Protein AF-Q003W4-F1 (afdb_monomer_lite)

pLDDT: mean 97.93, std 1.14, range [91.44, 98.88]

Organism: Bos taurus (NCBI:txid9913)

Radius of gyration: 17.72 Å; chains: 1; bounding box: 38×39×42 Å

Secondary structure (DSSP, 8-state):
-----HHHHHHHHHHH-B----STT---SSS---SPP-B-SS--SSPBP-S--PPPP---SPPTT--S-TTTT-B--S---PPPS-HHHHHHHHHHH-------PPPTTGGG-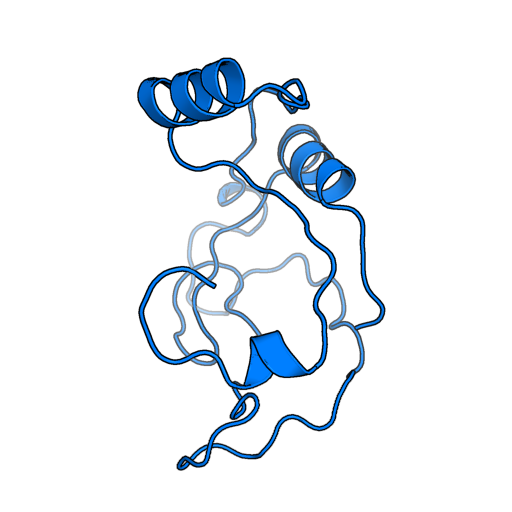-SS--

Structure (mmCIF, N/CA/C/O backbone):
data_AF-Q003W4-F1
#
_entry.id   AF-Q003W4-F1
#
loop_
_atom_site.group_PDB
_atom_site.id
_atom_site.type_symbol
_atom_site.label_atom_id
_atom_site.label_alt_id
_atom_site.label_comp_id
_atom_site.label_asym_id
_atom_site.label_entity_id
_atom_site.label_seq_id
_atom_site.pdbx_PDB_ins_code
_atom_site.Cartn_x
_atom_site.Cartn_y
_atom_site.Cartn_z
_atom_site.occupancy
_atom_site.B_iso_or_equiv
_atom_site.auth_seq_id
_atom_site.auth_comp_id
_atom_site.auth_asym_id
_atom_site.auth_atom_id
_atom_site.pdbx_PDB_model_num
ATOM 1 N N . CYS A 1 1 ? -11.167 -3.262 -9.437 1.00 91.44 1 CYS A N 1
ATOM 2 C CA . CYS A 1 1 ? -11.889 -2.236 -8.652 1.00 91.44 1 CYS A CA 1
ATOM 3 C C . CYS A 1 1 ? -11.563 -0.801 -9.109 1.00 91.44 1 CYS A C 1
ATOM 5 O O . CYS A 1 1 ? -11.658 0.118 -8.308 1.00 91.44 1 CYS A O 1
ATOM 7 N N . ASN A 1 2 ? -11.248 -0.598 -10.390 1.00 96.69 2 ASN A N 1
ATOM 8 C CA . ASN A 1 2 ? -11.228 0.657 -11.152 1.00 96.69 2 ASN A CA 1
ATOM 9 C C . ASN A 1 2 ?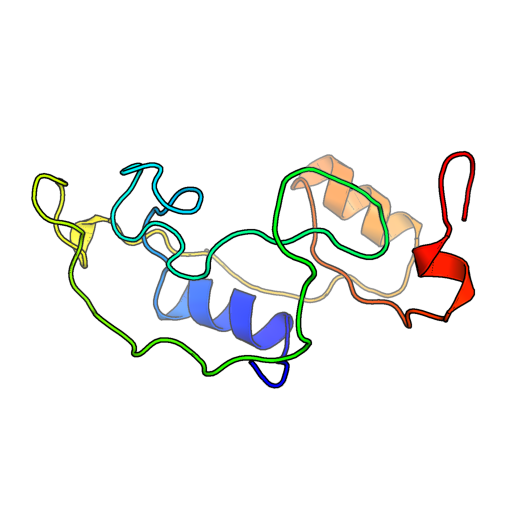 -10.171 1.717 -10.786 1.00 96.69 2 ASN A C 1
ATOM 11 O O . ASN A 1 2 ? -10.348 2.893 -11.094 1.00 96.69 2 ASN A O 1
ATOM 15 N N . GLY A 1 3 ? -9.054 1.315 -10.172 1.00 96.62 3 GLY A N 1
ATOM 16 C CA . GLY A 1 3 ? -7.909 2.201 -9.928 1.00 96.62 3 GLY A CA 1
ATOM 17 C C . GLY A 1 3 ? -8.099 3.232 -8.804 1.00 96.62 3 GLY A C 1
ATOM 18 O O . GLY A 1 3 ? -9.112 3.265 -8.106 1.00 96.62 3 GLY A O 1
ATOM 19 N N . GLY A 1 4 ? -7.073 4.061 -8.591 1.00 97.50 4 GLY A N 1
ATOM 20 C CA . GLY A 1 4 ? -7.031 5.069 -7.531 1.00 97.50 4 GLY A CA 1
ATOM 21 C C . GLY A 1 4 ? -5.747 5.903 -7.559 1.00 97.50 4 GLY A C 1
ATOM 22 O O . GLY A 1 4 ? -4.898 5.717 -8.428 1.00 97.50 4 GLY A O 1
ATOM 23 N N . PHE A 1 5 ? -5.605 6.823 -6.600 1.00 98.00 5 PHE A N 1
ATOM 24 C CA . PHE A 1 5 ? -4.449 7.721 -6.489 1.00 98.00 5 PHE A CA 1
ATOM 25 C C . PHE A 1 5 ? -3.650 7.432 -5.206 1.00 98.00 5 PHE A C 1
ATOM 27 O O . PHE A 1 5 ? -4.200 7.649 -4.120 1.00 98.00 5 PHE A O 1
ATOM 34 N N . PRO A 1 6 ? -2.364 7.029 -5.293 1.00 98.38 6 PRO A N 1
ATOM 35 C CA . PRO A 1 6 ? -1.515 6.769 -4.123 1.00 98.38 6 PRO A CA 1
ATOM 36 C C . PRO A 1 6 ? -1.475 7.931 -3.124 1.00 98.38 6 PRO A C 1
ATOM 38 O O . PRO A 1 6 ? -1.724 7.758 -1.933 1.00 98.38 6 PRO A O 1
ATOM 41 N N . SER A 1 7 ? -1.300 9.164 -3.607 1.00 97.94 7 SER A N 1
ATOM 42 C CA . SER A 1 7 ? -1.307 10.364 -2.756 1.00 97.94 7 SER A CA 1
ATOM 43 C C . SER A 1 7 ? -2.618 10.542 -1.975 1.00 97.94 7 SER A C 1
ATOM 45 O O . SER A 1 7 ? -2.611 11.019 -0.838 1.00 97.94 7 SER A O 1
ATOM 47 N N . GLY A 1 8 ? -3.748 10.116 -2.548 1.00 98.50 8 GLY A N 1
ATOM 48 C CA . GLY A 1 8 ? -5.046 10.090 -1.878 1.00 98.50 8 GLY A CA 1
ATOM 49 C C . GLY A 1 8 ? -5.109 9.070 -0.740 1.00 98.50 8 GLY A C 1
ATOM 50 O O . GLY A 1 8 ? -5.726 9.356 0.287 1.00 98.50 8 GLY A O 1
ATOM 51 N N . ALA A 1 9 ? -4.438 7.923 -0.880 1.00 98.69 9 ALA A N 1
ATOM 52 C CA . ALA A 1 9 ? -4.358 6.898 0.160 1.00 98.69 9 ALA A CA 1
ATOM 53 C C . ALA A 1 9 ? -3.570 7.394 1.384 1.00 98.69 9 ALA A C 1
ATOM 55 O O . ALA A 1 9 ? -4.087 7.343 2.503 1.00 98.69 9 ALA A O 1
ATOM 56 N N . TRP A 1 10 ? -2.385 7.981 1.182 1.00 98.81 10 TRP A N 1
ATOM 57 C CA . TRP A 1 10 ? -1.597 8.577 2.272 1.00 98.81 10 TRP A CA 1
ATOM 58 C C . TRP A 1 10 ? -2.337 9.735 2.957 1.00 98.81 10 TRP A C 1
ATOM 60 O O . TRP A 1 10 ? -2.356 9.834 4.183 1.00 98.81 10 TRP A O 1
ATOM 70 N N . ASN A 1 11 ? -3.030 10.576 2.185 1.00 98.75 11 ASN A N 1
ATOM 71 C CA . ASN A 1 11 ? -3.861 11.656 2.727 1.00 98.75 11 ASN A CA 1
ATOM 72 C C . ASN A 1 11 ? -5.059 11.119 3.536 1.00 98.75 11 ASN A C 1
ATOM 74 O O . ASN A 1 11 ? -5.453 11.685 4.556 1.00 98.75 11 ASN A O 1
ATOM 78 N N . PHE A 1 12 ? -5.650 9.999 3.116 1.00 98.81 12 PHE A N 1
ATOM 79 C CA . PHE A 1 12 ? -6.696 9.342 3.893 1.00 98.81 12 PHE A CA 1
ATOM 80 C C . PHE A 1 12 ? -6.149 8.787 5.211 1.00 98.81 12 PHE A C 1
ATOM 82 O O . PHE A 1 12 ? -6.785 8.965 6.251 1.00 98.81 12 PHE A O 1
ATOM 89 N N . TRP A 1 13 ? -4.965 8.170 5.192 1.00 98.88 13 TRP A N 1
ATOM 90 C CA . TRP A 1 13 ? -4.309 7.669 6.399 1.00 98.88 13 TRP A CA 1
ATOM 91 C C . TRP A 1 13 ? -4.033 8.784 7.416 1.00 98.88 13 TRP A C 1
ATOM 93 O O . TRP A 1 13 ? -4.343 8.615 8.595 1.00 98.88 13 TRP A O 1
ATOM 103 N N . THR A 1 14 ? -3.567 9.957 6.981 1.00 98.75 14 THR A N 1
ATOM 104 C CA . THR A 1 14 ? -3.357 11.106 7.884 1.00 98.75 14 THR A CA 1
ATOM 105 C C . THR A 1 14 ? -4.674 11.679 8.420 1.00 98.75 14 THR A C 1
ATOM 107 O O . THR A 1 14 ? -4.795 11.961 9.609 1.00 98.75 14 THR A O 1
ATOM 110 N N . LYS A 1 15 ? -5.712 11.815 7.580 1.00 98.69 15 LYS A N 1
ATOM 111 C CA . LYS A 1 15 ? -6.983 12.463 7.974 1.00 98.69 15 LYS A CA 1
ATOM 112 C C . LYS A 1 15 ? -7.966 11.567 8.713 1.00 98.69 15 LYS A C 1
ATOM 114 O O . LYS A 1 15 ? -8.788 12.058 9.490 1.00 98.69 15 LYS A O 1
ATOM 119 N N . LYS A 1 16 ? -8.014 10.286 8.361 1.00 98.69 16 LYS A N 1
ATOM 120 C CA . LYS A 1 16 ? -9.064 9.349 8.789 1.00 98.69 16 LYS A CA 1
ATOM 121 C C . LYS A 1 16 ? -8.511 8.110 9.471 1.00 98.69 16 LYS A C 1
ATOM 123 O O . LYS A 1 16 ? -9.314 7.448 10.133 1.00 98.69 16 LYS A O 1
ATOM 128 N N . GLY A 1 17 ? -7.218 7.832 9.342 1.00 98.69 17 GLY A N 1
ATOM 129 C CA . GLY A 1 17 ? -6.583 6.639 9.877 1.00 98.69 17 GLY A CA 1
ATOM 130 C C . GLY A 1 17 ? -7.019 5.362 9.161 1.00 98.69 17 GLY A C 1
ATOM 131 O O . GLY A 1 17 ? -8.041 5.317 8.467 1.00 98.69 17 GLY A O 1
ATOM 132 N N . LEU A 1 18 ? -6.239 4.311 9.359 1.00 98.88 18 LEU A N 1
ATOM 133 C CA . LEU A 1 18 ? -6.512 2.961 8.880 1.00 98.88 18 LEU A CA 1
ATOM 134 C C . LEU A 1 18 ? -6.561 2.016 10.076 1.00 98.88 18 LEU A C 1
ATOM 136 O O . LEU A 1 18 ? -5.801 2.186 11.022 1.00 98.88 18 LEU A O 1
ATOM 140 N N . VAL A 1 19 ? -7.477 1.054 10.037 1.00 98.88 19 VAL A N 1
ATOM 141 C CA . VAL A 1 19 ? -7.531 -0.026 11.030 1.00 98.88 19 VAL A CA 1
ATOM 142 C C . VAL A 1 19 ? -6.606 -1.164 10.617 1.00 98.88 19 VAL A C 1
ATOM 144 O O . VAL A 1 19 ? -6.219 -1.249 9.448 1.00 98.88 19 VAL A O 1
ATOM 147 N N . SER A 1 20 ? -6.279 -2.052 11.546 1.00 98.81 20 SER A N 1
ATOM 148 C CA . SER A 1 20 ? -5.562 -3.288 11.250 1.00 98.81 20 SER A CA 1
ATOM 149 C C . SER A 1 20 ? -6.385 -4.227 10.353 1.00 98.81 20 SER A C 1
ATOM 151 O O . SER A 1 20 ? -7.619 -4.181 10.314 1.00 98.81 20 SER A O 1
ATOM 153 N N . GLY A 1 21 ? -5.702 -5.102 9.617 1.00 98.56 21 GLY A N 1
ATOM 154 C CA . GLY A 1 21 ? -6.334 -6.065 8.720 1.00 98.56 21 GLY A CA 1
ATOM 155 C C . GLY A 1 21 ? -5.305 -6.897 7.963 1.00 98.56 21 GLY A C 1
ATOM 156 O O . GLY A 1 21 ? -4.397 -6.352 7.341 1.00 98.56 21 GLY A O 1
ATOM 157 N N . GLY A 1 22 ? -5.430 -8.217 8.047 1.00 98.56 22 GLY A N 1
ATOM 158 C CA . GLY A 1 22 ? -4.535 -9.178 7.414 1.00 98.56 22 GLY A CA 1
ATOM 159 C C . GLY A 1 22 ? -5.004 -9.655 6.041 1.00 98.56 22 GLY A C 1
ATOM 160 O O . GLY A 1 22 ? -5.863 -9.059 5.386 1.00 98.56 22 GLY A O 1
ATOM 161 N N . LEU A 1 23 ? -4.430 -10.780 5.614 1.00 98.62 23 LEU A N 1
ATOM 162 C CA . LEU A 1 23 ? -4.753 -11.442 4.351 1.00 98.62 23 LEU A CA 1
ATOM 163 C C . LEU A 1 23 ? -6.185 -11.993 4.333 1.00 98.62 23 LEU A C 1
ATOM 165 O O . LEU A 1 23 ? -6.837 -12.139 5.372 1.00 98.62 23 LEU A O 1
ATOM 169 N N . TYR A 1 24 ? -6.645 -12.356 3.136 1.00 98.38 24 TYR A N 1
ATOM 170 C CA . TYR A 1 24 ? -7.918 -13.041 2.945 1.00 98.38 24 TYR A CA 1
ATOM 171 C C . TYR A 1 24 ? -8.038 -14.284 3.830 1.00 98.38 24 TYR A C 1
ATOM 173 O O . TYR A 1 24 ? -7.131 -15.114 3.865 1.00 98.38 24 TYR A O 1
ATOM 181 N N . ASN A 1 25 ? -9.171 -14.393 4.531 1.00 97.69 25 ASN A N 1
ATOM 182 C CA . ASN A 1 25 ? -9.505 -15.500 5.432 1.00 97.69 25 ASN A CA 1
ATOM 183 C C . ASN A 1 25 ? -8.466 -15.767 6.544 1.00 97.69 25 ASN A C 1
ATOM 185 O O . ASN A 1 25 ? -8.340 -16.890 7.024 1.00 97.69 25 ASN A O 1
ATOM 189 N N . SER A 1 26 ? -7.687 -14.750 6.933 1.00 98.25 26 SER A N 1
ATOM 190 C CA . SER A 1 26 ? -6.683 -14.885 7.998 1.00 98.25 26 SER A CA 1
ATOM 191 C C . SER A 1 26 ? -7.248 -14.702 9.407 1.00 98.25 26 SER A C 1
ATOM 193 O O . SER A 1 26 ? -6.620 -15.154 10.358 1.00 98.25 26 SER A O 1
ATOM 195 N N . HIS A 1 27 ? -8.392 -14.022 9.548 1.00 97.75 27 HIS A N 1
ATOM 196 C CA . HIS A 1 27 ? -8.946 -13.574 10.836 1.00 97.75 27 HIS A CA 1
ATOM 197 C C . HIS A 1 27 ? -7.950 -12.757 11.686 1.00 97.75 27 HIS A C 1
ATOM 199 O O . HIS A 1 27 ? -8.001 -12.755 12.915 1.00 97.75 27 HIS A O 1
ATOM 205 N N . VAL A 1 28 ? -7.004 -12.072 11.028 1.00 98.38 28 VAL A N 1
ATOM 206 C CA . VAL A 1 28 ? -6.004 -11.213 11.674 1.00 98.38 28 VAL A CA 1
ATOM 207 C C . VAL A 1 28 ? -6.391 -9.746 11.499 1.00 98.38 28 VAL A C 1
ATOM 209 O O . VAL A 1 28 ? -6.487 -9.253 10.376 1.00 98.38 28 VAL A O 1
ATOM 212 N N . GLY A 1 29 ? -6.529 -9.023 12.610 1.00 98.31 29 GLY A N 1
ATOM 213 C CA . GLY A 1 29 ? -6.831 -7.589 12.616 1.00 98.31 29 GLY A CA 1
ATOM 214 C C . GLY A 1 29 ? -8.325 -7.263 12.526 1.00 98.31 29 GLY A C 1
ATOM 215 O O . GLY A 1 29 ? -9.173 -8.144 12.422 1.00 98.31 29 GLY A O 1
ATOM 216 N N . CYS A 1 30 ? -8.646 -5.972 12.559 1.00 98.75 30 CYS A N 1
ATOM 217 C CA . CYS A 1 30 ? -10.017 -5.474 12.567 1.00 98.75 30 CYS A CA 1
ATOM 218 C C . CYS A 1 30 ? -10.764 -5.770 11.260 1.00 98.75 30 CYS A C 1
ATOM 220 O O . CYS A 1 30 ? -11.920 -6.193 11.292 1.00 98.75 30 CYS A O 1
ATOM 222 N N . ARG A 1 31 ? -10.141 -5.536 10.097 1.00 98.56 31 ARG A N 1
ATOM 223 C CA . ARG A 1 31 ? -10.753 -5.778 8.779 1.00 98.56 31 ARG A CA 1
ATOM 224 C C . ARG A 1 31 ? -9.798 -6.518 7.835 1.00 98.56 31 ARG A C 1
ATOM 226 O O . ARG A 1 31 ? -9.154 -5.865 7.014 1.00 98.56 31 ARG A O 1
ATOM 233 N N . PRO A 1 32 ? -9.724 -7.860 7.909 1.00 98.56 32 PRO A N 1
ATOM 234 C CA . PRO A 1 32 ? -8.994 -8.659 6.928 1.00 98.56 32 PRO A CA 1
ATOM 235 C C . PRO A 1 32 ? -9.494 -8.420 5.498 1.00 98.56 32 PRO A C 1
ATOM 237 O O . PRO A 1 32 ? -10.655 -8.062 5.270 1.00 98.56 32 PRO A O 1
ATOM 240 N N . TYR A 1 33 ? -8.614 -8.627 4.521 1.00 98.50 33 TYR A N 1
ATOM 241 C CA . TYR A 1 33 ? -8.947 -8.442 3.112 1.00 98.50 33 TYR A CA 1
ATOM 242 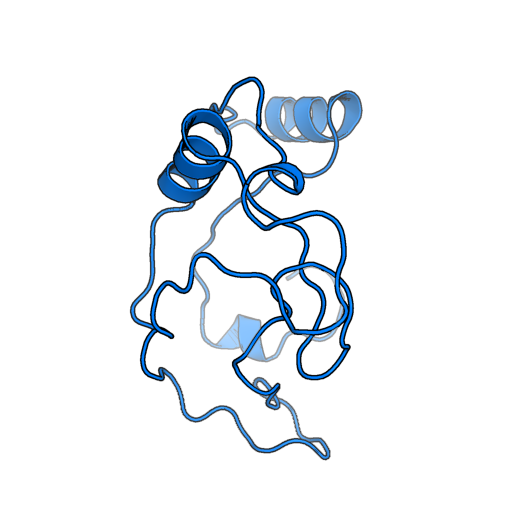C C . TYR A 1 33 ? -10.082 -9.382 2.673 1.00 98.50 33 TYR A C 1
ATOM 244 O O . TYR A 1 33 ? -10.061 -10.572 2.968 1.00 98.50 33 TYR A O 1
ATOM 252 N N . SER A 1 34 ? -11.088 -8.866 1.962 1.00 98.06 34 SER A N 1
ATOM 253 C CA . SER A 1 34 ? -12.297 -9.637 1.627 1.00 98.06 34 SER A CA 1
ATOM 254 C C . SER A 1 34 ? -12.304 -10.227 0.216 1.00 98.06 34 SER A C 1
ATOM 256 O O . SER A 1 34 ? -13.200 -11.000 -0.109 1.00 98.06 34 SER A O 1
ATOM 258 N N . ILE A 1 35 ? -11.362 -9.833 -0.645 1.00 98.12 35 ILE A N 1
ATOM 259 C CA . ILE A 1 35 ? -11.274 -10.337 -2.021 1.00 98.12 35 ILE A CA 1
ATOM 260 C C . ILE A 1 35 ? -10.326 -11.548 -2.016 1.00 98.12 35 ILE A C 1
ATOM 262 O O . ILE A 1 35 ? -9.204 -11.426 -1.517 1.00 98.12 35 ILE A O 1
ATOM 266 N N . PRO A 1 36 ? -10.754 -12.718 -2.524 1.00 97.81 36 PRO A N 1
ATOM 267 C CA . PRO A 1 36 ? -9.937 -13.925 -2.507 1.00 97.81 36 PRO A CA 1
ATOM 268 C C . PRO A 1 36 ? -8.694 -13.785 -3.401 1.00 97.81 36 PRO A C 1
ATOM 270 O O . PRO A 1 36 ? -8.739 -13.090 -4.418 1.00 97.81 36 PRO A O 1
ATOM 273 N N . PRO A 1 37 ? -7.584 -14.461 -3.058 1.00 97.94 37 PRO A N 1
ATOM 274 C CA . PRO A 1 37 ? -6.384 -14.455 -3.882 1.00 97.94 37 PRO A CA 1
ATOM 275 C C . PRO A 1 37 ? -6.588 -15.256 -5.176 1.00 97.94 37 PRO A C 1
ATOM 277 O O . PRO A 1 37 ? -7.291 -16.267 -5.193 1.00 97.94 37 PRO A O 1
ATOM 280 N N . CYS A 1 38 ? -5.891 -14.851 -6.233 1.00 98.06 38 CYS A N 1
ATOM 281 C CA . CYS A 1 38 ? -5.889 -15.503 -7.540 1.00 98.06 38 CYS A CA 1
ATOM 282 C C . CYS A 1 38 ? -4.459 -15.569 -8.107 1.00 98.06 38 CYS A C 1
ATOM 284 O O . CYS A 1 38 ? -3.558 -14.895 -7.600 1.00 98.06 38 CYS A O 1
ATOM 286 N N . GLU A 1 39 ? -4.226 -16.412 -9.113 1.00 98.12 39 GLU A N 1
ATOM 287 C CA . GLU A 1 39 ? -2.928 -16.488 -9.794 1.00 98.12 39 GLU A CA 1
ATOM 288 C C . GLU A 1 39 ? -2.778 -15.343 -10.805 1.00 98.12 39 GLU A C 1
ATOM 290 O O . GLU A 1 39 ? -3.618 -15.153 -11.692 1.00 98.12 39 GLU A O 1
ATOM 295 N N . HIS A 1 40 ? -1.678 -14.598 -10.689 1.00 96.75 40 HIS A N 1
ATOM 296 C CA . HIS A 1 40 ? -1.341 -13.480 -11.568 1.00 96.75 40 HIS A CA 1
ATOM 297 C C . HIS A 1 40 ? -0.287 -13.911 -12.595 1.00 96.75 40 HIS A C 1
ATOM 299 O O . HIS A 1 40 ? 0.890 -14.022 -12.265 1.00 96.75 40 HIS A O 1
ATOM 305 N N . HIS A 1 41 ? -0.706 -14.130 -13.846 1.00 94.62 41 HIS A N 1
ATOM 306 C CA . HIS A 1 41 ? 0.174 -14.417 -14.997 1.00 94.62 41 HIS A CA 1
ATOM 307 C C . HIS A 1 41 ? 1.117 -15.626 -14.823 1.00 94.62 41 HIS A C 1
ATOM 309 O O . HIS A 1 41 ? 2.138 -15.745 -15.502 1.00 94.62 41 HIS A O 1
ATOM 315 N N . VAL A 1 42 ? 0.763 -16.549 -13.928 1.00 95.25 42 VAL A N 1
ATOM 316 C CA . VAL A 1 42 ? 1.479 -17.801 -13.662 1.00 95.25 42 VAL A CA 1
ATOM 317 C C . VAL A 1 42 ? 0.483 -18.943 -13.473 1.00 95.25 42 VAL A C 1
ATOM 319 O O . VAL A 1 42 ? -0.687 -18.713 -13.177 1.00 95.25 42 VAL A O 1
ATOM 322 N N . ASN A 1 43 ? 0.951 -20.180 -13.638 1.00 95.81 43 ASN A N 1
ATOM 323 C CA . ASN A 1 43 ? 0.169 -21.367 -13.302 1.00 95.81 43 ASN A CA 1
ATOM 324 C C . ASN A 1 43 ? 0.289 -21.664 -11.803 1.00 95.81 43 ASN A C 1
ATOM 326 O O . ASN A 1 43 ? 1.380 -21.568 -11.240 1.00 95.81 43 ASN A O 1
ATOM 330 N N . GLY A 1 44 ? -0.808 -22.091 -11.181 1.00 95.56 44 GLY A N 1
ATOM 331 C CA . GLY A 1 44 ? -0.843 -22.448 -9.767 1.00 95.56 44 GLY A CA 1
ATOM 332 C C . GLY A 1 44 ? -2.152 -23.128 -9.376 1.00 95.56 44 GLY A C 1
ATOM 333 O O . GLY A 1 44 ? -2.945 -23.514 -10.233 1.00 95.56 44 GLY A O 1
ATOM 334 N N . SER A 1 45 ? -2.359 -23.310 -8.073 1.00 97.19 45 SER A N 1
ATOM 335 C CA . SER A 1 45 ? -3.535 -23.998 -7.524 1.00 97.19 45 SER A CA 1
ATOM 336 C C . SER A 1 45 ? -4.710 -23.063 -7.225 1.00 97.19 45 SER A C 1
ATOM 338 O O . SER A 1 45 ? -5.801 -23.541 -6.918 1.00 97.19 45 SER A O 1
ATOM 340 N N . ARG A 1 46 ? -4.500 -21.741 -7.258 1.00 97.31 46 ARG A N 1
ATOM 341 C CA . ARG A 1 46 ? -5.568 -20.743 -7.098 1.00 97.31 46 ARG A CA 1
ATOM 342 C C . ARG A 1 46 ? -6.279 -20.487 -8.435 1.00 97.31 46 ARG A C 1
ATOM 344 O O . ARG A 1 46 ? -5.713 -20.760 -9.493 1.00 97.31 46 ARG A O 1
ATOM 351 N N . PRO A 1 47 ? -7.517 -19.962 -8.418 1.00 97.38 47 PRO A N 1
ATOM 352 C CA . PRO A 1 47 ? -8.190 -19.559 -9.648 1.00 97.38 47 PRO A CA 1
ATOM 353 C C . PRO A 1 47 ? -7.401 -18.459 -10.381 1.00 97.38 47 PRO A C 1
ATOM 355 O O . PRO A 1 47 ? -6.716 -17.667 -9.729 1.00 97.38 47 PRO A O 1
ATOM 358 N N . PRO A 1 48 ? -7.513 -18.362 -11.717 1.00 97.31 48 PRO A N 1
ATOM 359 C CA . PRO A 1 48 ? -6.94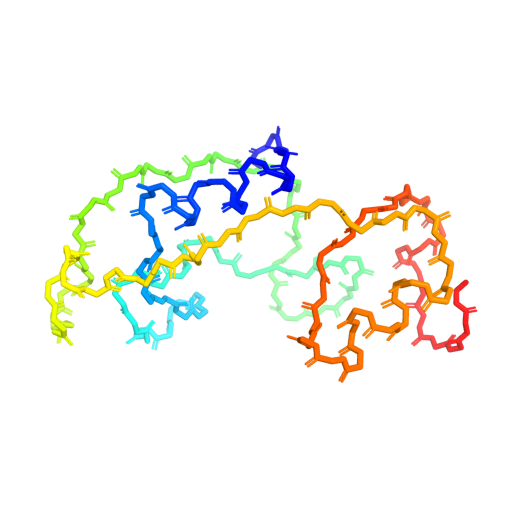2 -17.247 -12.464 1.00 97.31 48 PRO A CA 1
ATOM 360 C C . PRO A 1 48 ? -7.668 -15.940 -12.127 1.00 97.31 48 PRO A C 1
ATOM 362 O O . PRO A 1 48 ? -8.881 -15.926 -11.908 1.00 97.31 48 PRO A O 1
ATOM 365 N N . CYS A 1 49 ? -6.940 -14.825 -12.110 1.00 96.94 49 CYS A N 1
ATOM 366 C CA . CYS A 1 49 ? -7.554 -13.513 -11.923 1.00 96.94 49 CYS A CA 1
ATOM 367 C C . CYS A 1 49 ? -8.395 -13.119 -13.150 1.00 96.94 49 CYS A C 1
ATOM 369 O O . CYS A 1 49 ? -7.908 -13.147 -14.277 1.00 96.94 49 CYS A O 1
ATOM 371 N N . THR A 1 50 ? -9.646 -12.698 -12.942 1.00 95.12 50 THR A N 1
ATOM 372 C CA . THR A 1 50 ? -10.610 -12.387 -14.020 1.00 95.12 50 THR A CA 1
ATOM 373 C C . THR A 1 50 ? -10.663 -10.899 -14.385 1.00 95.12 50 THR A C 1
ATOM 375 O O . THR A 1 50 ? -11.669 -10.416 -14.899 1.00 95.12 50 THR A O 1
ATOM 378 N N . GLY A 1 51 ? -9.596 -10.155 -14.093 1.00 94.56 51 GLY A N 1
ATOM 379 C CA . GLY A 1 51 ? -9.567 -8.702 -14.218 1.00 94.56 51 GLY A CA 1
ATOM 380 C C . GLY A 1 51 ? -10.195 -8.015 -13.009 1.00 94.56 51 GLY A C 1
ATOM 381 O O . GLY A 1 51 ? -9.908 -8.353 -11.860 1.00 94.56 51 GLY A O 1
ATOM 382 N N . GLU A 1 52 ? -11.018 -7.004 -13.258 1.00 96.50 52 GLU A N 1
ATOM 383 C CA . GLU A 1 52 ? -11.544 -6.152 -12.204 1.00 96.50 52 GLU A CA 1
ATOM 384 C C . GLU A 1 52 ? -12.879 -6.645 -11.641 1.00 96.50 52 GLU A C 1
ATOM 386 O O . GLU A 1 52 ? -13.824 -6.886 -12.383 1.00 96.50 52 GLU A O 1
ATOM 391 N N . GLY A 1 53 ? -12.972 -6.730 -10.311 1.00 95.00 53 GLY A N 1
ATOM 392 C CA . GLY A 1 53 ? -14.237 -6.912 -9.595 1.00 95.00 53 GLY A CA 1
ATOM 393 C C . GLY A 1 53 ? -14.767 -5.625 -8.955 1.00 95.00 53 GLY A C 1
ATOM 394 O O . GLY A 1 53 ? -14.101 -4.578 -8.953 1.00 95.00 53 GLY A O 1
ATOM 395 N N . ASP A 1 54 ? -15.948 -5.740 -8.351 1.00 97.50 54 ASP A N 1
ATOM 396 C CA . ASP A 1 54 ? -16.595 -4.672 -7.591 1.00 97.50 54 ASP A CA 1
ATOM 397 C C . ASP A 1 54 ? -15.799 -4.280 -6.344 1.00 97.50 54 ASP A C 1
ATOM 399 O O . ASP A 1 54 ? -15.184 -5.109 -5.672 1.00 97.50 54 ASP A O 1
ATOM 403 N N . THR A 1 55 ? -15.841 -2.996 -5.996 1.00 98.19 55 THR A N 1
ATOM 404 C CA . THR A 1 55 ? -15.259 -2.500 -4.745 1.00 98.19 55 THR A CA 1
ATOM 405 C C . THR A 1 55 ? -16.141 -2.917 -3.560 1.00 98.19 55 THR A C 1
ATOM 407 O O . THR A 1 55 ? -17.315 -2.525 -3.518 1.00 98.19 55 THR A O 1
ATOM 410 N N . PRO A 1 56 ? -15.612 -3.647 -2.556 1.00 98.06 56 PRO A N 1
ATOM 411 C CA . PRO A 1 56 ? -16.369 -3.993 -1.358 1.00 98.06 56 PRO A CA 1
ATOM 412 C C . PRO A 1 56 ? -16.913 -2.751 -0.645 1.00 98.06 56 PRO A C 1
ATOM 414 O O . PRO A 1 56 ? -16.272 -1.697 -0.601 1.00 98.06 56 PRO A O 1
ATOM 417 N N . LYS A 1 57 ? -18.102 -2.863 -0.043 1.00 98.12 57 LYS A N 1
ATOM 418 C CA . LYS A 1 57 ? -18.711 -1.744 0.688 1.00 98.12 57 LYS A CA 1
ATOM 419 C C . LYS A 1 57 ? -17.863 -1.346 1.904 1.00 98.12 57 LYS A C 1
ATOM 421 O O . LYS A 1 57 ? -17.221 -2.166 2.566 1.00 98.12 57 LYS A O 1
ATOM 426 N N . CYS A 1 58 ? -17.899 -0.058 2.235 1.00 97.94 58 CYS A N 1
ATOM 427 C CA . CYS A 1 58 ? -17.241 0.467 3.425 1.00 97.94 58 CYS A CA 1
ATOM 428 C C . CYS A 1 58 ? -18.025 0.062 4.685 1.00 97.94 58 CYS A C 1
ATOM 430 O O . CYS A 1 58 ? -18.999 0.722 5.042 1.00 97.94 58 CYS A O 1
ATOM 432 N N . SER A 1 59 ? -17.589 -1.001 5.367 1.00 97.81 59 SER A N 1
ATOM 433 C CA . SER A 1 59 ? -18.049 -1.313 6.723 1.00 97.81 59 SER A CA 1
ATOM 434 C C . SER A 1 59 ? -17.115 -0.692 7.761 1.00 97.81 59 SER A C 1
ATOM 436 O O . SER A 1 59 ? -15.898 -0.857 7.689 1.00 97.81 59 SER A O 1
ATOM 438 N N . LYS A 1 60 ? -17.674 0.028 8.734 1.00 98.31 60 LYS A N 1
ATOM 439 C CA . LYS A 1 60 ? -16.923 0.659 9.835 1.00 98.31 60 LYS A CA 1
ATOM 440 C C . LYS A 1 60 ? -17.059 -0.142 11.129 1.00 98.31 60 LYS A C 1
ATOM 442 O O . LYS A 1 60 ? -17.281 0.419 12.197 1.00 98.31 60 LYS A O 1
ATOM 447 N N . THR A 1 61 ? -16.962 -1.457 10.999 1.00 98.31 61 THR A N 1
ATOM 448 C CA . THR A 1 61 ? -17.007 -2.428 12.092 1.00 98.31 61 THR A CA 1
ATOM 449 C C . THR A 1 61 ? -15.863 -3.416 11.910 1.00 98.31 61 THR A C 1
ATOM 451 O O . THR A 1 61 ? -15.500 -3.725 10.771 1.00 98.31 61 THR A O 1
ATOM 454 N N . CYS A 1 62 ? -15.291 -3.886 13.018 1.00 98.62 62 CYS A N 1
ATOM 455 C CA . CYS A 1 62 ? -14.327 -4.981 12.975 1.00 98.62 62 CYS A CA 1
ATOM 456 C C . CYS A 1 62 ? -15.039 -6.328 12.814 1.00 98.62 62 CYS A C 1
ATOM 458 O O . CYS A 1 62 ? -16.254 -6.422 13.018 1.00 98.62 62 CYS A O 1
ATOM 460 N N . GLU A 1 63 ? -14.283 -7.356 12.437 1.00 97.62 63 GLU A N 1
ATOM 461 C CA . GLU A 1 63 ? -14.744 -8.742 12.428 1.00 97.62 63 GLU A CA 1
ATOM 462 C C . GLU A 1 63 ? -15.189 -9.188 13.839 1.00 97.62 63 GLU A C 1
ATOM 464 O O . GLU A 1 63 ? -14.600 -8.758 14.838 1.00 97.62 63 GLU A O 1
ATOM 469 N N . PRO A 1 64 ? -16.236 -10.027 13.967 1.00 97.56 64 PRO A N 1
ATOM 470 C CA . PRO A 1 64 ? -16.633 -10.580 15.257 1.00 97.56 64 PRO A CA 1
ATOM 471 C C . PRO A 1 64 ? -15.477 -11.289 15.972 1.00 97.56 64 PRO A C 1
ATOM 473 O O . PRO A 1 64 ? -14.714 -12.027 15.360 1.00 97.56 64 PRO A O 1
ATOM 476 N N . GLY A 1 65 ? -15.370 -11.086 17.286 1.00 96.94 65 GLY A N 1
ATOM 477 C CA . GLY A 1 65 ? -14.301 -11.668 18.107 1.00 96.94 65 GLY A CA 1
ATOM 478 C C . GLY A 1 65 ? -13.011 -10.845 18.147 1.00 96.94 65 GLY A C 1
ATOM 479 O O . GLY A 1 65 ? -12.168 -11.100 19.003 1.00 96.94 65 GLY A O 1
ATOM 480 N N . TYR A 1 66 ? -12.871 -9.821 17.299 1.00 98.38 66 TYR A N 1
ATOM 481 C CA . TYR A 1 66 ? -11.757 -8.882 17.370 1.00 98.38 66 TYR A CA 1
ATOM 482 C C . TYR A 1 66 ? -11.995 -7.795 18.432 1.00 98.38 66 TYR A C 1
ATOM 484 O O . TYR A 1 66 ? -13.099 -7.268 18.578 1.00 98.38 66 TYR A O 1
ATOM 492 N N . SER A 1 67 ? -10.944 -7.440 19.169 1.00 97.25 67 SER A N 1
ATOM 493 C CA . SER A 1 67 ? -10.874 -6.258 20.037 1.00 97.25 67 SER A CA 1
ATOM 494 C C . SER A 1 67 ? -9.528 -5.572 19.801 1.00 97.25 67 SER A C 1
ATOM 496 O O . SER A 1 67 ? -8.531 -6.287 19.666 1.00 97.25 67 SER A O 1
ATOM 498 N N . PRO A 1 68 ? -9.454 -4.228 19.769 1.00 98.19 68 PRO A N 1
ATOM 499 C CA . PRO A 1 68 ? -10.457 -3.236 20.190 1.00 98.19 68 PRO A CA 1
ATOM 500 C C . PRO A 1 68 ? -11.510 -2.890 19.110 1.00 98.19 68 PRO A C 1
ATOM 502 O O . PRO A 1 68 ? -11.611 -3.562 18.084 1.00 98.19 68 PRO A O 1
ATOM 505 N N . SER A 1 69 ? -12.348 -1.866 19.338 1.00 98.50 69 SER A N 1
ATOM 506 C CA . SER A 1 69 ? -13.359 -1.438 18.356 1.00 98.50 69 SER A CA 1
ATOM 507 C C . SER A 1 69 ? -12.742 -0.773 17.116 1.00 98.50 69 SER A C 1
ATOM 509 O O . SER A 1 69 ? -11.637 -0.240 17.156 1.00 98.50 69 SER A O 1
ATOM 511 N N . TYR A 1 70 ? -13.507 -0.683 16.019 1.00 98.69 70 TYR A N 1
ATOM 512 C CA . TYR A 1 70 ? -13.053 -0.066 14.758 1.00 98.69 70 TYR A CA 1
ATOM 513 C C . TYR A 1 70 ? -12.528 1.365 14.925 1.00 98.69 70 TYR A C 1
ATOM 515 O O . TYR A 1 70 ? -11.660 1.802 14.176 1.00 98.69 70 TYR A O 1
ATOM 523 N N . LYS A 1 71 ? -13.088 2.141 15.860 1.00 98.62 71 LYS A N 1
ATOM 524 C CA . LYS A 1 71 ? -12.648 3.523 16.086 1.00 98.62 71 LYS A CA 1
ATOM 525 C C . LYS A 1 71 ? -11.321 3.571 16.844 1.00 98.62 71 LYS A C 1
ATOM 527 O O . LYS A 1 71 ? -10.516 4.452 16.562 1.00 98.62 71 LYS A O 1
ATOM 532 N N . GLU A 1 72 ? -11.140 2.664 17.796 1.00 98.69 72 GLU A N 1
ATOM 533 C CA . GLU A 1 72 ? -9.959 2.577 18.657 1.00 98.69 72 GLU A CA 1
ATOM 534 C C . GLU A 1 72 ? -8.768 1.958 17.926 1.00 98.69 72 GLU A C 1
ATOM 536 O O . GLU A 1 72 ? -7.642 2.375 18.154 1.00 98.69 72 GLU A O 1
ATOM 541 N N . ASP A 1 73 ? -9.019 1.041 16.991 1.00 98.81 73 ASP A N 1
ATOM 542 C CA . ASP A 1 73 ? -7.983 0.380 16.189 1.00 98.81 73 ASP A CA 1
ATOM 543 C C . ASP A 1 73 ? -7.396 1.266 15.073 1.00 98.81 73 ASP A C 1
ATOM 545 O O . ASP A 1 73 ? -6.658 0.812 14.205 1.00 98.81 73 ASP A O 1
ATOM 549 N N . LYS A 1 74 ? -7.761 2.551 15.017 1.00 98.81 74 LYS A N 1
ATOM 550 C CA . LYS A 1 74 ? -7.275 3.440 13.962 1.00 98.81 74 LYS A CA 1
ATOM 551 C C . LYS A 1 74 ? -5.852 3.911 14.222 1.00 98.81 74 LYS A C 1
ATOM 553 O O . LYS A 1 74 ? -5.582 4.617 15.189 1.00 98.81 74 LYS A O 1
ATOM 558 N N . HIS A 1 75 ? -4.996 3.668 13.242 1.00 98.88 75 HIS A N 1
ATOM 559 C CA . HIS A 1 75 ? -3.645 4.195 13.150 1.00 98.88 75 HIS A CA 1
ATOM 560 C C . HIS A 1 75 ? -3.605 5.361 12.166 1.00 98.88 75 HIS A C 1
ATOM 562 O O . HIS A 1 75 ? -4.073 5.241 11.031 1.00 98.88 75 HIS A O 1
ATOM 568 N N . PHE A 1 76 ? -3.035 6.484 12.591 1.00 98.81 76 PHE A N 1
ATOM 569 C CA . PHE A 1 76 ? -2.978 7.720 11.814 1.00 98.81 76 PHE A CA 1
ATOM 570 C C . PHE A 1 76 ? -1.546 8.042 11.407 1.00 98.81 76 PHE A C 1
ATOM 572 O O . PHE A 1 76 ? -0.614 7.859 12.189 1.00 98.81 76 PHE A O 1
ATOM 579 N N . GLY A 1 77 ? -1.393 8.561 10.192 1.00 98.31 77 GLY A N 1
ATOM 580 C CA . GLY A 1 77 ? -0.135 9.139 9.737 1.00 98.31 77 GLY A CA 1
ATOM 581 C C . GLY A 1 77 ? 0.053 10.549 10.272 1.00 98.31 77 GLY A C 1
ATOM 582 O O . GLY A 1 77 ? -0.913 11.300 10.391 1.00 98.31 77 GLY A O 1
ATOM 583 N N . CYS A 1 78 ? 1.300 10.925 10.552 1.00 98.38 78 CYS A N 1
ATOM 584 C CA . CYS A 1 78 ? 1.630 12.292 10.957 1.00 98.38 78 CYS A CA 1
ATOM 585 C C . CYS A 1 78 ? 1.476 13.274 9.782 1.00 98.38 78 CYS A C 1
ATOM 587 O O . CYS A 1 78 ? 0.837 14.317 9.900 1.00 98.38 78 CYS A O 1
ATOM 589 N N . SER A 1 79 ? 2.026 12.917 8.622 1.00 98.00 79 SER A N 1
ATOM 590 C CA . SER A 1 79 ? 1.969 13.714 7.399 1.00 98.00 79 SER A CA 1
ATOM 591 C C . SER A 1 79 ? 2.061 12.815 6.164 1.00 98.00 79 SER A C 1
ATOM 593 O O . SER A 1 79 ? 2.286 11.610 6.263 1.00 98.00 79 SER A O 1
ATOM 595 N N . SER A 1 80 ? 1.826 13.403 4.992 1.00 98.38 80 SER A N 1
ATOM 596 C CA . SER A 1 80 ? 1.976 12.752 3.690 1.00 98.38 80 SER A CA 1
ATOM 597 C C . SER A 1 80 ? 2.578 13.750 2.709 1.00 98.38 80 SER A C 1
ATOM 599 O O . SER A 1 80 ? 2.069 14.870 2.613 1.00 98.38 80 SER A O 1
ATOM 601 N N . TYR A 1 81 ? 3.618 13.359 1.981 1.00 98.56 81 TYR A N 1
ATOM 602 C CA . TYR A 1 81 ? 4.342 14.215 1.040 1.00 98.56 81 TYR A CA 1
ATOM 603 C C . TYR A 1 81 ? 4.886 13.391 -0.130 1.00 98.56 81 TYR A C 1
ATOM 605 O O . TYR A 1 81 ? 4.977 12.169 -0.050 1.00 98.56 81 TYR A O 1
ATOM 613 N N . SER A 1 82 ? 5.236 14.072 -1.221 1.00 98.50 82 SER A N 1
ATOM 614 C CA . SER A 1 82 ? 5.949 13.460 -2.342 1.00 98.50 82 SER A CA 1
ATOM 615 C C . SER A 1 82 ? 7.451 13.611 -2.140 1.00 98.50 82 SER A C 1
ATOM 617 O O . SER A 1 82 ? 7.917 14.691 -1.779 1.00 98.50 82 SER A O 1
ATOM 619 N N . VAL A 1 83 ? 8.203 12.554 -2.432 1.00 98.56 83 VAL A N 1
ATOM 620 C CA . VAL A 1 83 ? 9.657 12.643 -2.607 1.00 98.56 83 VAL A CA 1
ATOM 621 C C . VAL A 1 83 ? 9.936 13.239 -3.985 1.00 98.56 83 VAL A C 1
ATOM 623 O O . VAL A 1 83 ? 9.183 12.980 -4.931 1.00 98.56 83 VAL A O 1
ATOM 626 N N . ALA A 1 84 ? 10.978 14.060 -4.117 1.00 98.31 84 ALA A N 1
ATOM 627 C CA . ALA A 1 84 ? 11.323 14.611 -5.420 1.00 98.31 84 ALA A CA 1
ATOM 628 C C . ALA A 1 84 ? 11.733 13.497 -6.391 1.00 98.31 84 ALA A C 1
ATOM 630 O O . ALA A 1 84 ? 12.204 12.430 -5.996 1.00 98.31 84 ALA A O 1
ATOM 631 N N . ASN A 1 85 ? 11.597 13.775 -7.687 1.00 98.44 85 ASN A N 1
ATOM 632 C CA . ASN A 1 85 ? 12.065 12.881 -8.739 1.00 98.44 85 ASN A CA 1
ATOM 633 C C . ASN A 1 85 ? 13.599 12.952 -8.864 1.00 98.44 85 ASN A C 1
ATOM 635 O O . ASN A 1 85 ? 14.143 13.526 -9.807 1.00 98.44 85 ASN A O 1
ATOM 639 N N . ASN A 1 86 ? 14.288 12.435 -7.849 1.00 98.69 86 ASN A N 1
ATOM 640 C CA . ASN A 1 86 ? 15.735 12.396 -7.742 1.00 98.69 86 ASN A CA 1
ATOM 641 C C . ASN A 1 86 ? 16.151 11.098 -7.042 1.00 98.69 86 ASN A C 1
ATOM 643 O O . ASN A 1 86 ? 15.768 10.851 -5.902 1.00 98.69 86 ASN A O 1
ATOM 647 N N . GLU A 1 87 ? 16.969 10.289 -7.714 1.00 98.69 87 GLU A N 1
ATOM 648 C CA . GLU A 1 87 ? 17.421 8.985 -7.215 1.00 98.69 87 GLU A CA 1
ATOM 649 C C . GLU A 1 87 ? 18.036 9.071 -5.811 1.00 98.69 87 GLU A C 1
ATOM 651 O O . GLU A 1 87 ? 17.669 8.303 -4.924 1.00 98.69 87 GLU A O 1
ATOM 656 N N . LYS A 1 88 ? 18.916 10.052 -5.571 1.00 98.81 88 LYS A N 1
ATOM 657 C CA . LYS A 1 88 ? 19.591 10.210 -4.275 1.00 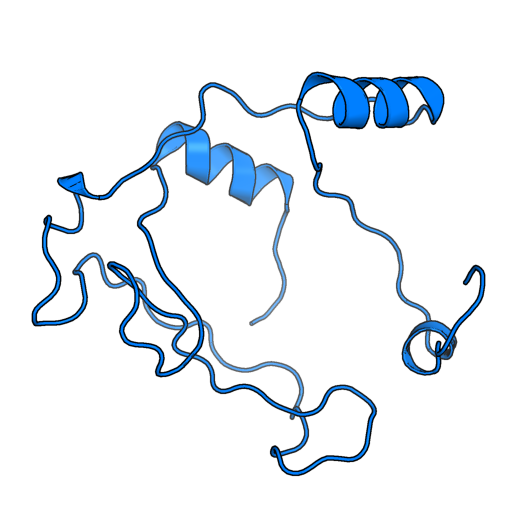98.81 88 LYS A CA 1
ATOM 658 C C . LYS A 1 88 ? 18.624 10.618 -3.172 1.00 98.81 88 LYS A C 1
ATOM 660 O O . LYS A 1 88 ? 18.805 10.194 -2.034 1.00 98.81 88 LYS A O 1
ATOM 665 N N . GLU A 1 89 ? 17.611 11.422 -3.489 1.00 98.69 89 GLU A N 1
ATOM 666 C CA . GLU A 1 89 ? 16.579 11.792 -2.516 1.00 98.69 89 GLU A CA 1
ATOM 667 C C . GLU A 1 89 ? 15.666 10.609 -2.188 1.00 98.69 89 GLU A C 1
ATOM 669 O O . GLU A 1 89 ? 15.388 10.377 -1.015 1.00 98.69 89 GLU A O 1
ATOM 674 N N . ILE A 1 90 ? 15.285 9.802 -3.183 1.00 98.88 90 ILE A N 1
ATOM 675 C CA . ILE A 1 90 ? 14.505 8.573 -2.973 1.00 98.88 90 ILE A CA 1
ATOM 676 C C . ILE A 1 90 ? 15.295 7.571 -2.121 1.00 98.88 90 ILE A C 1
ATOM 678 O O . ILE A 1 90 ? 14.766 7.039 -1.146 1.00 98.88 90 ILE A O 1
ATOM 682 N N . MET A 1 91 ? 16.581 7.359 -2.422 1.00 98.81 91 MET A N 1
ATOM 683 C CA . MET A 1 91 ? 17.461 6.517 -1.604 1.00 98.81 91 MET A CA 1
ATOM 684 C C . MET A 1 91 ? 17.579 7.039 -0.168 1.00 98.81 91 MET A C 1
ATOM 686 O O . MET A 1 91 ? 17.516 6.256 0.780 1.00 98.81 91 MET A O 1
ATOM 690 N N . ALA A 1 92 ? 17.753 8.353 0.005 1.00 98.81 92 ALA A N 1
ATOM 691 C CA . ALA A 1 92 ? 17.878 8.969 1.322 1.00 98.81 92 ALA A CA 1
ATOM 692 C C . ALA A 1 92 ? 16.583 8.864 2.139 1.00 98.81 92 ALA A C 1
ATOM 694 O O . ALA A 1 92 ? 16.663 8.632 3.346 1.00 98.81 92 ALA A O 1
ATOM 695 N N . GLU A 1 93 ? 15.418 9.006 1.502 1.00 98.81 93 GLU A N 1
ATOM 696 C CA . GLU A 1 93 ? 14.116 8.816 2.143 1.00 98.81 93 GLU A CA 1
ATOM 697 C C . GLU A 1 93 ? 13.962 7.374 2.631 1.00 98.81 93 GLU A C 1
ATOM 699 O O . GLU A 1 93 ? 13.688 7.153 3.810 1.00 98.81 93 GLU A O 1
ATOM 704 N N . ILE A 1 94 ? 14.243 6.397 1.760 1.00 98.81 94 ILE A N 1
ATOM 705 C CA . ILE A 1 94 ? 14.147 4.973 2.106 1.00 98.81 94 ILE A CA 1
ATOM 706 C C . ILE A 1 94 ? 15.090 4.621 3.256 1.00 98.81 94 ILE A C 1
ATOM 708 O O . ILE A 1 94 ? 14.699 3.933 4.199 1.00 98.81 94 ILE A O 1
ATOM 712 N N . TYR A 1 95 ? 16.329 5.112 3.203 1.00 98.62 95 TYR A N 1
ATOM 713 C CA . TYR A 1 95 ? 17.335 4.845 4.229 1.00 98.62 95 TYR A CA 1
ATOM 714 C C . TYR A 1 95 ? 16.943 5.401 5.604 1.00 98.62 95 TYR A C 1
ATOM 716 O O . TYR A 1 95 ? 17.197 4.761 6.622 1.00 98.62 95 TYR A O 1
ATOM 724 N N . LYS A 1 96 ? 16.349 6.600 5.648 1.00 98.75 96 LYS A N 1
ATOM 725 C CA . LYS A 1 96 ? 16.032 7.288 6.909 1.00 98.75 96 LYS A CA 1
ATOM 726 C C . LYS A 1 96 ? 14.682 6.880 7.491 1.00 98.75 96 LYS A C 1
ATOM 728 O O . LYS A 1 96 ? 14.583 6.727 8.705 1.00 98.75 96 LYS A O 1
ATOM 733 N N . ASN A 1 97 ? 13.667 6.735 6.641 1.00 98.62 97 ASN A N 1
ATOM 734 C CA . ASN A 1 97 ? 12.265 6.654 7.056 1.00 98.62 97 ASN A CA 1
ATOM 735 C C . ASN A 1 97 ? 11.598 5.315 6.694 1.00 98.62 97 ASN A C 1
ATOM 737 O O . ASN A 1 97 ? 10.482 5.054 7.142 1.00 98.62 97 ASN A O 1
ATOM 741 N N . GLY A 1 98 ? 12.283 4.443 5.947 1.00 98.69 98 GLY A N 1
ATOM 742 C CA . GLY A 1 98 ? 11.769 3.141 5.525 1.00 98.69 98 GLY A CA 1
ATOM 743 C C . GLY A 1 98 ? 11.087 3.164 4.149 1.00 98.69 98 GLY A C 1
ATOM 744 O O . GLY A 1 98 ? 11.198 4.140 3.413 1.00 98.69 98 GLY A O 1
ATOM 745 N N . PRO A 1 99 ? 10.414 2.068 3.756 1.00 98.69 99 PRO A N 1
ATOM 746 C CA . PRO A 1 99 ? 9.839 1.920 2.419 1.00 98.69 99 PRO A CA 1
ATOM 747 C C . PRO A 1 99 ? 8.884 3.052 2.019 1.00 98.69 99 PRO A C 1
ATOM 749 O O . PRO A 1 99 ? 8.094 3.532 2.830 1.00 98.69 99 PRO A O 1
ATOM 752 N N . VAL A 1 100 ? 8.911 3.408 0.734 1.00 98.75 100 VAL A N 1
ATOM 753 C CA . VAL A 1 100 ? 8.025 4.404 0.113 1.00 98.75 100 VAL A CA 1
ATOM 754 C C . VAL A 1 100 ? 7.133 3.750 -0.942 1.00 98.75 100 VAL A C 1
ATOM 756 O O . VAL A 1 100 ? 7.445 2.673 -1.450 1.00 98.75 100 VAL A O 1
ATOM 759 N N . GLU A 1 101 ? 6.031 4.406 -1.299 1.00 98.69 101 GLU A N 1
ATOM 760 C CA . GLU A 1 101 ? 5.178 3.991 -2.416 1.00 98.69 101 GLU A CA 1
ATOM 761 C C . GLU A 1 101 ? 5.550 4.757 -3.694 1.00 98.69 101 GLU A C 1
ATOM 763 O O . GLU A 1 101 ? 5.745 5.973 -3.669 1.00 98.69 101 GLU A O 1
ATOM 768 N N . GLY A 1 102 ? 5.619 4.046 -4.821 1.00 98.06 102 GLY A N 1
ATOM 769 C CA . GLY A 1 102 ? 5.858 4.609 -6.149 1.00 98.06 102 GLY A CA 1
ATOM 770 C C . GLY A 1 102 ? 4.948 3.972 -7.198 1.00 98.06 102 GLY A C 1
ATOM 771 O O . GLY A 1 102 ? 4.277 2.976 -6.934 1.00 98.06 102 GLY A O 1
ATOM 772 N N . ALA A 1 103 ? 4.929 4.544 -8.399 1.00 98.06 103 ALA A N 1
ATOM 773 C CA . ALA A 1 103 ? 4.169 4.025 -9.531 1.00 98.06 103 ALA A CA 1
ATOM 774 C C . ALA A 1 103 ? 5.030 4.038 -10.796 1.00 98.06 103 ALA A C 1
ATOM 776 O O . ALA A 1 103 ? 5.865 4.923 -10.980 1.00 98.06 103 ALA A O 1
ATOM 777 N N . PHE A 1 104 ? 4.803 3.069 -11.676 1.00 98.31 104 PHE A N 1
ATOM 778 C CA . PHE A 1 104 ? 5.470 2.961 -12.969 1.00 98.31 104 PHE A CA 1
ATOM 779 C C . PHE A 1 104 ? 4.497 2.394 -14.009 1.00 98.31 104 PHE A C 1
ATOM 781 O O . PHE A 1 104 ? 3.456 1.832 -13.665 1.00 98.31 104 PHE A O 1
ATOM 788 N N . SER A 1 105 ? 4.819 2.574 -15.289 1.00 98.44 105 SER A N 1
ATOM 789 C CA . SER A 1 105 ? 4.015 2.018 -16.380 1.00 98.44 105 SER A CA 1
ATOM 790 C C . SER A 1 105 ? 4.372 0.552 -16.595 1.00 98.44 105 SER A C 1
ATOM 792 O O . SER A 1 105 ? 5.518 0.237 -16.904 1.00 98.44 105 SER A O 1
ATOM 794 N N . VAL A 1 106 ? 3.387 -0.331 -16.438 1.00 97.88 106 VAL A N 1
ATOM 795 C CA . VAL A 1 106 ? 3.542 -1.769 -16.681 1.00 97.88 106 VAL A CA 1
ATOM 796 C C . VAL A 1 106 ? 3.341 -2.052 -18.169 1.00 97.88 106 VAL A C 1
ATOM 798 O O . VAL A 1 106 ? 2.267 -1.787 -18.709 1.00 97.88 106 VAL A O 1
ATOM 801 N N . TYR A 1 107 ? 4.358 -2.619 -18.815 1.00 98.19 107 TYR A N 1
ATOM 802 C CA . TYR A 1 107 ? 4.280 -3.146 -20.178 1.00 98.19 107 TYR A CA 1
ATOM 803 C C . TYR A 1 107 ? 4.109 -4.674 -20.153 1.00 98.19 107 TYR A C 1
ATOM 805 O O . TYR A 1 107 ? 4.277 -5.320 -19.118 1.00 98.19 107 TYR A O 1
ATOM 813 N N . SER A 1 108 ? 3.713 -5.273 -21.280 1.00 97.88 108 SER A N 1
ATOM 814 C CA . SER A 1 108 ? 3.349 -6.699 -21.346 1.00 97.88 108 SER A CA 1
ATOM 815 C C . SER A 1 108 ? 4.489 -7.658 -20.988 1.00 97.88 108 SER A C 1
ATOM 817 O O . SER A 1 108 ? 4.235 -8.767 -20.526 1.00 97.88 108 SER A O 1
ATOM 819 N N . ASP A 1 109 ? 5.734 -7.243 -21.204 1.00 97.75 109 ASP A N 1
ATOM 820 C CA . ASP A 1 109 ? 6.944 -7.994 -20.865 1.00 97.75 109 ASP A CA 1
ATOM 821 C C . ASP A 1 109 ? 7.194 -8.076 -19.349 1.00 97.75 109 ASP A C 1
ATOM 823 O O . ASP A 1 109 ? 7.681 -9.101 -18.873 1.00 97.75 109 ASP A O 1
ATOM 827 N N . PHE A 1 110 ? 6.779 -7.069 -18.571 1.00 98.44 110 PHE A N 1
ATOM 828 C CA . PHE A 1 110 ? 6.905 -7.063 -17.107 1.00 98.44 110 PHE A CA 1
ATOM 829 C C . PHE A 1 110 ? 6.219 -8.265 -16.455 1.00 98.44 110 PHE A C 1
ATOM 831 O O . PHE A 1 110 ? 6.730 -8.852 -15.504 1.00 98.44 110 PHE A O 1
ATOM 838 N N . LEU A 1 111 ? 5.077 -8.684 -17.004 1.00 97.00 111 LEU A N 1
ATOM 839 C CA . LEU A 1 111 ? 4.298 -9.817 -16.496 1.00 97.00 111 LEU A CA 1
ATOM 840 C C . LEU A 1 111 ? 5.052 -11.153 -16.613 1.00 97.00 111 LEU A C 1
ATOM 842 O O . LEU A 1 111 ? 4.698 -12.129 -15.951 1.00 97.00 111 LEU A O 1
ATOM 846 N N . LEU A 1 112 ? 6.090 -11.202 -17.453 1.00 97.19 112 LEU A N 1
ATOM 847 C CA . LEU A 1 112 ? 6.916 -12.381 -17.699 1.00 97.19 112 LEU A CA 1
ATOM 848 C C . LEU A 1 112 ? 8.205 -12.395 -16.866 1.00 97.19 112 LEU A C 1
ATOM 850 O O . LEU A 1 112 ? 8.918 -13.400 -16.898 1.00 97.19 112 LEU A O 1
ATOM 854 N N . TYR A 1 113 ? 8.502 -11.327 -16.115 1.00 97.00 113 TYR A N 1
ATOM 855 C CA . TYR A 1 113 ? 9.720 -11.199 -15.316 1.00 97.00 113 TYR A CA 1
ATOM 856 C C . TYR A 1 113 ? 9.893 -12.362 -14.319 1.00 97.00 113 TYR A C 1
ATOM 858 O O . TYR A 1 113 ? 8.934 -12.815 -13.685 1.00 97.00 113 TYR A O 1
ATOM 866 N N . LYS A 1 114 ? 11.131 -12.862 -14.182 1.00 96.31 114 LYS A N 1
ATOM 867 C CA . LYS A 1 114 ? 11.487 -13.982 -13.285 1.00 96.31 114 LYS A CA 1
ATOM 868 C C . LYS A 1 114 ? 12.646 -13.665 -12.345 1.00 96.31 114 LYS A C 1
ATOM 870 O O . LYS A 1 114 ? 12.573 -14.014 -11.171 1.00 96.31 114 LYS A O 1
ATOM 875 N N . SER A 1 115 ? 13.708 -13.043 -12.847 1.00 97.62 115 SER A N 1
ATOM 876 C CA . SER A 1 115 ? 14.900 -12.681 -12.074 1.00 97.62 115 SER A CA 1
ATOM 877 C C . SER A 1 115 ? 15.769 -11.683 -12.847 1.00 97.62 115 SER A C 1
ATOM 879 O O . SER A 1 115 ? 15.604 -11.523 -14.055 1.00 97.62 115 SER A O 1
ATOM 881 N N . GLY A 1 116 ? 16.709 -11.037 -12.152 1.00 98.12 116 GLY A N 1
ATOM 882 C CA . GLY A 1 116 ? 17.641 -10.066 -12.727 1.00 98.12 116 GLY A CA 1
ATOM 883 C C . GLY A 1 116 ? 17.302 -8.626 -12.350 1.00 98.12 116 GLY A C 1
ATOM 884 O O . GLY A 1 116 ? 16.859 -8.351 -11.238 1.00 98.12 116 GLY A O 1
ATOM 885 N N . VAL A 1 117 ? 17.559 -7.709 -13.275 1.00 97.75 117 VAL A N 1
ATOM 886 C CA . VAL A 1 117 ? 17.056 -6.334 -13.242 1.00 97.75 117 VAL A CA 1
ATOM 887 C C . VAL A 1 117 ? 16.074 -6.257 -14.405 1.00 97.75 117 VAL A C 1
ATOM 889 O O . VAL A 1 117 ? 16.469 -6.600 -15.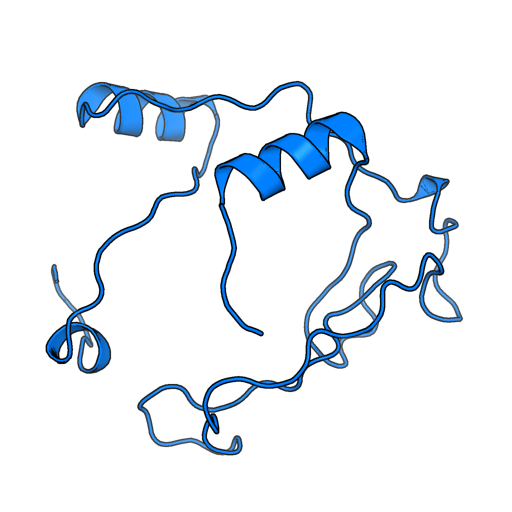519 1.00 97.75 117 VAL A O 1
ATOM 892 N N . TYR A 1 118 ? 14.809 -5.930 -14.125 1.00 95.75 118 TYR A N 1
ATOM 893 C CA . TYR A 1 118 ? 13.815 -5.684 -15.175 1.00 95.75 118 TYR A CA 1
ATOM 894 C C . TYR A 1 118 ? 14.193 -4.433 -15.971 1.00 95.75 118 TYR A C 1
ATOM 896 O O . TYR A 1 118 ? 14.550 -3.425 -15.316 1.00 95.75 118 TYR A O 1
#

InterPro domains:
  IPR000668 Peptidase C1A, papain C-terminal [PF00112] (1-118)
  IPR038765 Papain-like cysteine peptidase superfamily [SSF54001] (1-118)

Foldseek 3Di:
DPDDDPLVVLVCQAPPFDADEDDDPPLPTFHHDPDDDADQLDDDDGHHDPPDDDDDDDDQFGDPPDDDTSRVRGHHDPDGDDQDPDPVSQVVCCVPPNDDDDDDDDDPVNSVDDDDDD

Sequence (118 aa):
CNGGFPSGAWNFWTKKGLVSGGLYNSHVGCRPYSIPPCEHHVNGSRPPCTGEGDTPKCSKTCEPGYSPSYKEDKHFGCSSYSVANNEKEIMAEIYKNGPVEGAFSVYSDFLLYKSGVY